Protein AF-A0A952BG04-F1 (afdb_monomer_lite)

pLDDT: mean 82.43, std 11.53, range [41.09, 92.75]

Secondary structure (DSSP, 8-state):
--HHHHHHHHHHHHHHHHH-TT-HHHHHHHHHHHHHTT-HHHHHHHHHHHHHHH---HHHHHHHHHHHHHTT-HHHHHHHHHHHHGGG-

Foldseek 3Di:
DVLVVLVVVLVVLVVVCVVVVPPLVSLQSNLVSCLVVLVLVSSLVSLVVSCVPVNDDPVSLVSNCVSCVSVVVNVVNVVVCCVRVVVVD

Sequence (89 aa):
MWQQKYDQAMPILKNLLRQKPEDYKLIELLADTYSWKNDYDNAILLYKRIIAKTGPSKEIMWKLAEALRYAGKNAEAAEFYNQYLKGTE

Structure (mmCIF, N/CA/C/O backbone):
data_AF-A0A952BG04-F1
#
_entry.id   AF-A0A952BG04-F1
#
loop_
_atom_site.group_PDB
_atom_site.id
_atom_site.type_symbol
_atom_site.label_atom_id
_atom_site.label_alt_id
_atom_site.label_comp_id
_atom_site.label_asym_id
_atom_site.label_entity_id
_atom_site.label_seq_id
_atom_site.pdbx_PDB_ins_code
_atom_site.Cartn_x
_atom_site.Cartn_y
_atom_site.Cartn_z
_atom_site.occupancy
_atom_site.B_iso_or_equiv
_atom_site.auth_seq_id
_atom_site.auth_comp_id
_atom_site.auth_asym_id
_atom_site.auth_atom_id
_atom_site.pdbx_PDB_model_num
ATOM 1 N N . MET A 1 1 ? 14.821 -9.874 11.513 1.00 45.91 1 MET A N 1
ATOM 2 C CA . MET A 1 1 ? 13.583 -10.384 12.156 1.00 45.91 1 MET A CA 1
ATOM 3 C C . MET A 1 1 ? 12.381 -9.463 11.896 1.00 45.91 1 MET A C 1
ATOM 5 O O . MET A 1 1 ? 11.747 -8.999 12.836 1.00 45.91 1 MET A O 1
ATOM 9 N N . TRP A 1 2 ? 12.087 -9.166 10.627 1.00 51.28 2 TRP A N 1
ATOM 10 C CA . TRP A 1 2 ? 10.968 -8.295 10.227 1.00 51.28 2 TRP A CA 1
ATOM 11 C C . TRP A 1 2 ? 9.880 -9.141 9.538 1.00 51.28 2 TRP A C 1
ATOM 13 O O . TRP A 1 2 ? 8.756 -9.169 10.025 1.00 51.28 2 TRP A O 1
ATOM 23 N N . GLN A 1 3 ? 10.246 -9.986 8.562 1.00 57.69 3 GLN A N 1
ATOM 24 C CA . GLN A 1 3 ? 9.354 -10.972 7.910 1.00 57.69 3 GLN A CA 1
ATOM 25 C C . GLN A 1 3 ? 8.442 -11.755 8.872 1.00 57.69 3 GLN A C 1
ATOM 27 O O . GLN A 1 3 ? 7.226 -11.741 8.721 1.00 57.69 3 GLN A O 1
ATOM 32 N N . GLN A 1 4 ? 9.006 -12.381 9.909 1.00 59.66 4 GLN A N 1
ATOM 33 C CA . GLN A 1 4 ? 8.234 -13.243 10.814 1.00 59.66 4 GLN A CA 1
ATOM 34 C C . GLN A 1 4 ? 7.174 -12.481 11.631 1.00 59.66 4 GLN A C 1
ATOM 36 O O . GLN A 1 4 ? 6.142 -13.048 11.982 1.00 59.66 4 GLN A O 1
ATOM 41 N N . LYS A 1 5 ? 7.404 -11.190 11.911 1.00 61.53 5 LYS A N 1
ATOM 42 C CA . LYS A 1 5 ? 6.432 -10.348 12.621 1.00 61.53 5 LYS A CA 1
ATOM 43 C C . LYS A 1 5 ? 5.293 -9.909 11.701 1.00 61.53 5 LYS A C 1
ATOM 45 O O . LYS A 1 5 ? 4.157 -9.844 12.155 1.00 61.53 5 LYS A O 1
ATOM 50 N N . TYR A 1 6 ? 5.574 -9.659 10.423 1.00 67.81 6 TYR A N 1
ATOM 51 C CA . TYR A 1 6 ? 4.564 -9.223 9.457 1.00 67.81 6 TYR A CA 1
ATOM 52 C C . TYR A 1 6 ? 3.636 -10.357 9.007 1.00 67.81 6 TYR A C 1
ATOM 54 O O . TYR A 1 6 ? 2.427 -10.144 8.908 1.00 67.81 6 TYR A O 1
ATOM 62 N N . ASP A 1 7 ? 4.153 -11.580 8.842 1.00 68.00 7 ASP A N 1
ATOM 63 C CA . ASP A 1 7 ? 3.326 -12.750 8.507 1.00 68.00 7 ASP A CA 1
ATOM 64 C C . ASP A 1 7 ? 2.265 -13.053 9.577 1.00 68.00 7 ASP A C 1
ATOM 66 O O . ASP A 1 7 ? 1.119 -13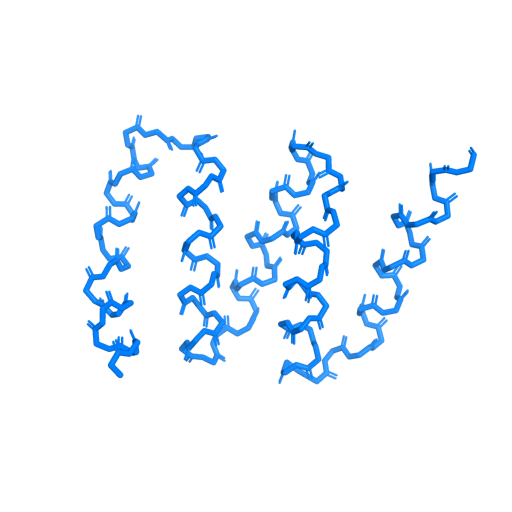.366 9.249 1.00 68.00 7 ASP A O 1
ATOM 70 N N . GLN A 1 8 ? 2.607 -12.884 10.858 1.00 77.06 8 GLN A N 1
ATOM 71 C CA . GLN A 1 8 ? 1.651 -13.033 11.960 1.00 77.06 8 GLN A CA 1
ATOM 72 C C . GLN A 1 8 ? 0.785 -11.784 12.181 1.00 77.06 8 GLN A C 1
ATOM 74 O O . GLN A 1 8 ? -0.350 -11.902 12.644 1.00 77.06 8 GLN A O 1
ATOM 79 N N . ALA 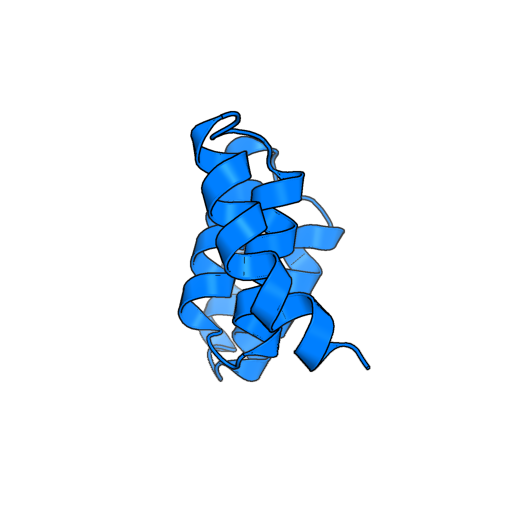A 1 9 ? 1.279 -10.592 11.831 1.00 77.75 9 ALA A N 1
ATOM 80 C CA . ALA A 1 9 ? 0.528 -9.347 11.977 1.00 77.75 9 ALA A CA 1
ATOM 81 C C . ALA A 1 9 ? -0.614 -9.227 10.962 1.00 77.75 9 ALA A C 1
ATOM 83 O O . ALA A 1 9 ? -1.659 -8.681 11.294 1.00 77.75 9 ALA A O 1
ATOM 84 N N . MET A 1 10 ? -0.466 -9.764 9.750 1.00 81.88 10 MET A N 1
ATOM 85 C CA . MET A 1 10 ? -1.469 -9.652 8.686 1.00 81.88 10 MET A CA 1
ATOM 86 C C . MET A 1 10 ? -2.893 -10.103 9.094 1.00 81.88 10 MET A C 1
ATOM 88 O O . MET A 1 10 ? -3.837 -9.333 8.885 1.00 81.88 10 MET A O 1
ATOM 92 N N . PRO A 1 11 ? -3.108 -11.295 9.695 1.00 85.69 11 PRO A N 1
ATOM 93 C CA . PRO A 1 11 ? -4.436 -11.698 10.168 1.00 85.69 11 PRO A CA 1
ATOM 94 C C . PRO A 1 11 ? -4.944 -10.833 11.331 1.00 85.69 11 PRO A C 1
ATOM 96 O O . PRO A 1 11 ? -6.137 -10.530 11.390 1.00 85.69 11 PRO A O 1
ATOM 99 N N . ILE A 1 12 ? -4.051 -10.381 12.217 1.00 86.50 12 ILE A N 1
ATOM 100 C CA . ILE A 1 12 ? -4.398 -9.508 13.349 1.00 86.50 12 ILE A CA 1
ATOM 101 C C . ILE A 1 12 ? -4.869 -8.144 12.833 1.00 86.50 12 ILE A C 1
ATOM 103 O O . ILE A 1 12 ? -5.935 -7.674 13.222 1.00 86.50 12 ILE A O 1
ATOM 107 N N . LEU A 1 13 ? -4.129 -7.549 11.895 1.00 85.62 13 LEU A N 1
ATOM 108 C CA . LEU A 1 13 ? -4.462 -6.285 11.240 1.00 85.62 13 LEU A CA 1
ATOM 109 C C . LEU A 1 13 ? -5.805 -6.370 10.516 1.00 85.62 13 LEU A C 1
ATOM 111 O O . LEU A 1 13 ? -6.636 -5.483 10.679 1.00 85.62 13 LEU A O 1
ATOM 115 N N . LYS A 1 14 ? -6.071 -7.458 9.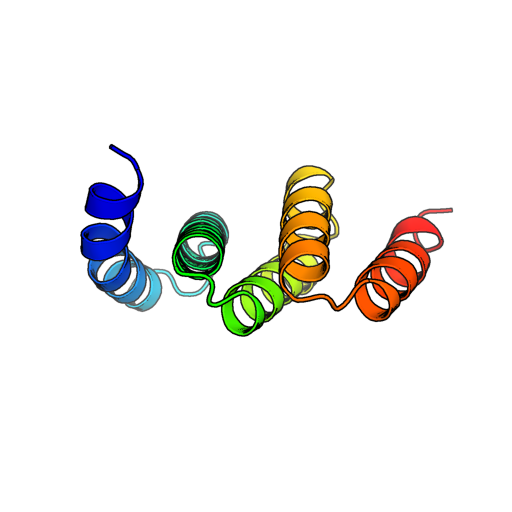780 1.00 85.44 14 LYS A N 1
ATOM 116 C CA . LYS A 1 14 ? -7.375 -7.674 9.129 1.00 85.44 14 LYS A CA 1
ATOM 117 C C . LYS A 1 14 ? -8.518 -7.753 10.143 1.00 85.44 14 LYS A C 1
ATOM 119 O O . LYS A 1 14 ? -9.581 -7.185 9.902 1.00 85.44 14 LYS A O 1
ATOM 124 N N . ASN A 1 15 ? -8.313 -8.420 11.279 1.00 88.62 15 ASN A N 1
ATOM 125 C CA . ASN A 1 15 ? -9.325 -8.489 12.331 1.00 88.62 15 ASN A CA 1
ATOM 126 C C . ASN A 1 15 ? -9.539 -7.137 13.033 1.00 88.62 15 ASN A C 1
ATOM 128 O O . ASN A 1 15 ? -10.669 -6.774 13.349 1.00 88.62 15 ASN A O 1
ATOM 132 N N . LEU A 1 16 ? -8.474 -6.362 13.242 1.00 87.69 16 LEU A N 1
ATOM 133 C CA . LEU A 1 16 ? -8.572 -5.012 13.794 1.00 87.69 16 LEU A CA 1
ATOM 134 C C . LEU A 1 16 ? -9.270 -4.057 12.820 1.00 87.69 16 LEU A C 1
ATOM 136 O O . LEU A 1 16 ? -10.138 -3.300 13.238 1.00 87.69 16 LEU A O 1
ATOM 140 N N . LEU A 1 17 ? -8.985 -4.156 11.520 1.00 85.75 17 LEU A N 1
ATOM 141 C CA . LEU A 1 17 ? -9.668 -3.389 10.475 1.00 85.75 17 LEU A CA 1
ATOM 142 C C . LEU A 1 17 ? -11.159 -3.730 10.365 1.00 85.75 17 LEU A C 1
ATOM 144 O O . LEU A 1 17 ? -11.941 -2.887 9.948 1.00 85.75 17 LEU A O 1
ATOM 148 N N . ARG A 1 18 ? -11.597 -4.929 10.774 1.00 87.06 18 ARG A N 1
ATOM 149 C CA . ARG A 1 18 ? -13.038 -5.224 10.892 1.00 87.06 18 ARG A CA 1
ATOM 150 C C . ARG A 1 18 ? -13.713 -4.409 11.992 1.00 87.06 18 ARG A C 1
ATOM 152 O O . ARG A 1 18 ? -14.883 -4.077 11.856 1.00 87.06 18 ARG A O 1
ATOM 159 N N . GLN A 1 19 ? -12.989 -4.104 13.066 1.00 87.56 19 GLN A N 1
ATOM 160 C CA . GLN A 1 19 ? -13.491 -3.294 14.178 1.00 87.56 19 GLN A CA 1
ATOM 161 C C . GLN A 1 19 ? -13.323 -1.796 13.906 1.00 87.56 19 GLN A C 1
ATOM 163 O O . GLN A 1 19 ? -14.170 -0.997 14.293 1.00 87.56 19 GLN A O 1
ATOM 168 N N . LYS A 1 20 ? -12.233 -1.416 13.230 1.00 85.31 20 LYS A N 1
ATOM 169 C CA . LYS A 1 20 ? -11.914 -0.040 12.844 1.00 85.31 20 LYS A CA 1
ATOM 170 C C . LYS A 1 20 ? -11.530 0.036 11.362 1.00 85.31 20 LYS A C 1
ATOM 172 O O . LYS A 1 20 ? -10.344 0.101 11.038 1.00 85.31 20 LYS A O 1
ATOM 177 N N . PRO A 1 21 ? -12.516 0.041 10.451 1.00 80.19 21 PRO A N 1
ATOM 178 C CA . PRO A 1 21 ? -12.269 0.000 9.006 1.00 80.19 21 PRO A CA 1
ATOM 179 C C . PRO A 1 21 ? -11.618 1.266 8.439 1.00 80.19 21 PRO A C 1
ATOM 181 O O . PRO A 1 21 ? -11.134 1.247 7.308 1.00 80.19 21 PRO A O 1
ATOM 184 N N . GLU A 1 22 ? -11.594 2.347 9.215 1.00 84.56 22 GLU A N 1
ATOM 185 C CA . GLU A 1 22 ? -11.039 3.650 8.832 1.00 84.56 22 GLU A CA 1
ATOM 186 C C . GLU A 1 22 ? -9.763 4.000 9.608 1.00 84.56 22 GLU A C 1
ATOM 188 O O . GLU A 1 22 ? -9.301 5.137 9.574 1.00 84.56 22 GLU A O 1
ATOM 193 N N . ASP A 1 23 ? -9.168 3.038 10.315 1.00 87.88 23 ASP A N 1
ATOM 194 C CA . ASP A 1 23 ? -7.889 3.267 10.980 1.00 87.88 23 ASP A CA 1
ATOM 195 C C . ASP A 1 23 ? -6.750 3.210 9.953 1.00 87.88 23 ASP A C 1
ATOM 197 O O . ASP A 1 23 ? -6.202 2.152 9.633 1.00 87.88 23 ASP A O 1
ATOM 201 N N . TYR A 1 24 ? -6.410 4.374 9.401 1.00 86.88 24 TYR A N 1
ATOM 202 C CA . TYR A 1 24 ? -5.411 4.504 8.342 1.00 86.88 24 TYR A CA 1
ATOM 203 C C . TYR A 1 24 ? -4.025 4.005 8.752 1.00 86.88 24 TYR A C 1
ATOM 205 O O . TYR A 1 24 ? -3.301 3.516 7.892 1.00 86.88 24 TYR A O 1
ATOM 213 N N . LYS A 1 25 ? -3.686 4.026 10.049 1.00 86.50 25 LYS A N 1
ATOM 214 C CA . LYS A 1 25 ? -2.442 3.426 10.555 1.00 86.50 25 LYS A CA 1
ATOM 215 C C . LYS A 1 25 ? -2.444 1.909 10.409 1.00 86.50 25 LYS A C 1
ATOM 217 O O . LYS A 1 25 ? -1.420 1.325 10.069 1.00 86.50 25 LYS A O 1
ATOM 222 N N . LEU A 1 26 ? -3.582 1.253 10.640 1.00 89.25 26 LEU A N 1
ATOM 223 C CA . LEU A 1 26 ? -3.708 -0.190 10.413 1.00 89.25 26 LEU A CA 1
ATOM 224 C C . LEU A 1 26 ? -3.681 -0.530 8.920 1.00 89.25 26 LEU A C 1
ATOM 226 O O . LEU A 1 26 ? -3.088 -1.537 8.533 1.00 89.25 26 LEU A O 1
ATOM 230 N N . ILE A 1 27 ? -4.302 0.310 8.085 1.00 89.94 27 ILE A N 1
ATOM 231 C CA . ILE A 1 27 ? -4.255 0.175 6.621 1.00 89.94 27 ILE A CA 1
ATOM 232 C C . ILE A 1 27 ? -2.812 0.326 6.124 1.00 89.94 27 ILE A C 1
ATOM 234 O O . ILE A 1 27 ? -2.380 -0.452 5.277 1.00 89.94 27 ILE A O 1
ATOM 238 N N . GLU A 1 28 ? -2.060 1.276 6.679 1.00 90.94 28 GLU A N 1
ATOM 239 C CA . GLU A 1 28 ? -0.651 1.508 6.364 1.00 90.94 28 GLU A CA 1
ATOM 240 C C . GLU A 1 28 ? 0.204 0.305 6.754 1.00 90.94 28 GLU A C 1
ATOM 242 O O . GLU A 1 28 ? 0.914 -0.236 5.914 1.00 90.94 28 GLU A O 1
ATOM 247 N N . LEU A 1 29 ? 0.058 -0.194 7.986 1.00 89.19 29 LEU A N 1
ATOM 248 C CA . LEU A 1 29 ? 0.785 -1.379 8.445 1.00 89.19 29 LEU A CA 1
ATOM 249 C C . LEU A 1 29 ? 0.501 -2.607 7.570 1.00 89.19 29 LEU A C 1
ATOM 251 O O . LEU A 1 29 ? 1.382 -3.439 7.336 1.00 89.19 29 LEU A O 1
ATOM 255 N N . LEU A 1 30 ? -0.739 -2.738 7.092 1.00 90.31 30 LEU A N 1
ATOM 256 C CA . LEU A 1 30 ? -1.127 -3.798 6.173 1.00 90.31 30 LEU A CA 1
ATOM 257 C C . LEU A 1 30 ? -0.483 -3.600 4.791 1.00 90.31 30 LEU A C 1
ATOM 259 O O . LEU A 1 30 ? -0.019 -4.573 4.202 1.00 90.31 30 LEU A O 1
ATOM 263 N N . ALA A 1 31 ? -0.413 -2.363 4.296 1.00 91.69 31 ALA A N 1
ATOM 264 C CA . ALA A 1 31 ? 0.255 -2.016 3.044 1.00 91.69 31 ALA A CA 1
ATOM 265 C C . ALA A 1 31 ? 1.762 -2.298 3.099 1.00 91.69 31 ALA A C 1
ATOM 267 O O . ALA A 1 31 ? 2.294 -2.953 2.204 1.00 91.69 31 ALA A O 1
ATOM 268 N N . ASP A 1 32 ? 2.430 -1.893 4.182 1.00 90.38 32 ASP A N 1
ATOM 269 C CA . ASP A 1 32 ? 3.825 -2.241 4.450 1.00 90.38 32 ASP A CA 1
ATOM 270 C C . ASP A 1 32 ? 3.997 -3.758 4.432 1.00 90.38 32 ASP A C 1
ATOM 272 O O . ASP A 1 32 ? 4.857 -4.274 3.726 1.00 90.38 32 ASP A O 1
ATOM 276 N N . THR A 1 33 ? 3.132 -4.489 5.143 1.00 89.75 33 THR A N 1
ATOM 277 C CA . THR A 1 33 ? 3.171 -5.958 5.181 1.00 89.75 33 THR A CA 1
ATOM 278 C C . THR A 1 33 ? 3.090 -6.569 3.780 1.00 89.75 33 THR A C 1
ATOM 280 O O . THR A 1 33 ? 3.870 -7.465 3.467 1.00 89.75 33 THR A O 1
ATOM 283 N N . TYR A 1 34 ? 2.194 -6.080 2.918 1.00 90.62 34 TYR A N 1
ATOM 284 C CA . TYR A 1 34 ? 2.117 -6.537 1.528 1.00 90.62 34 TYR A CA 1
ATOM 285 C C . TYR A 1 34 ? 3.397 -6.215 0.743 1.00 90.62 34 TYR A C 1
ATOM 287 O O . TYR A 1 34 ? 3.928 -7.100 0.073 1.00 90.62 34 TYR A O 1
ATOM 295 N N . SER A 1 35 ? 3.959 -5.013 0.909 1.00 89.56 35 SER A N 1
ATOM 296 C CA . SER A 1 35 ? 5.230 -4.617 0.284 1.00 89.56 35 SER A CA 1
ATOM 297 C C . SER A 1 35 ? 6.377 -5.553 0.692 1.00 89.56 35 SER A C 1
ATOM 299 O O . SER A 1 35 ? 7.112 -6.061 -0.153 1.00 89.56 35 SER A O 1
ATOM 301 N N . TRP A 1 36 ? 6.473 -5.889 1.983 1.00 86.25 36 TRP A N 1
ATOM 302 C CA . TRP A 1 36 ? 7.461 -6.839 2.510 1.00 86.25 36 TRP A CA 1
ATOM 303 C C . TRP A 1 36 ? 7.294 -8.262 1.968 1.00 86.25 36 TRP A C 1
ATOM 305 O O . TRP A 1 36 ? 8.274 -9.002 1.871 1.00 86.25 36 TRP A O 1
ATOM 315 N N . LYS A 1 37 ? 6.068 -8.657 1.612 1.00 87.38 37 LYS A N 1
ATOM 316 C CA . LYS A 1 37 ? 5.769 -9.960 1.001 1.00 87.38 37 LYS A CA 1
ATOM 317 C C . LYS A 1 37 ? 5.977 -9.977 -0.517 1.00 87.38 37 LYS A C 1
ATOM 319 O O . LYS A 1 37 ? 5.691 -10.997 -1.138 1.00 87.38 37 LYS A O 1
ATOM 324 N N . ASN A 1 38 ? 6.525 -8.904 -1.093 1.00 88.44 38 ASN A N 1
ATOM 325 C CA . ASN A 1 38 ? 6.652 -8.666 -2.536 1.00 88.44 38 ASN A CA 1
ATOM 326 C C . ASN A 1 38 ? 5.302 -8.537 -3.260 1.00 88.44 38 ASN A C 1
ATOM 328 O O . ASN A 1 38 ? 5.240 -8.585 -4.486 1.00 88.44 38 ASN A O 1
ATOM 332 N N . ASP A 1 39 ? 4.216 -8.355 -2.510 1.00 90.69 39 ASP A N 1
ATOM 333 C CA . ASP A 1 39 ? 2.880 -8.120 -3.045 1.00 90.69 39 ASP A CA 1
ATOM 334 C C . ASP A 1 39 ? 2.662 -6.609 -3.191 1.00 90.69 39 ASP A C 1
ATOM 336 O O . ASP A 1 39 ? 1.891 -5.958 -2.4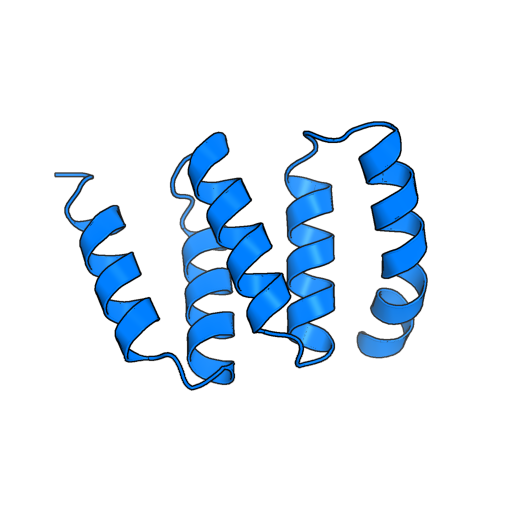77 1.00 90.69 39 ASP A O 1
ATOM 340 N N . TYR A 1 40 ? 3.451 -6.018 -4.085 1.00 91.62 40 TYR A N 1
ATOM 341 C CA . TYR A 1 40 ? 3.493 -4.572 -4.252 1.00 91.62 40 TYR A CA 1
ATOM 342 C C . TYR A 1 40 ? 2.167 -4.020 -4.783 1.00 91.62 40 TYR A C 1
ATOM 344 O O . TYR A 1 40 ? 1.769 -2.932 -4.378 1.00 91.62 40 TYR A O 1
ATOM 352 N N . ASP A 1 41 ? 1.438 -4.767 -5.617 1.00 90.25 41 ASP A N 1
ATOM 353 C CA . ASP A 1 41 ? 0.130 -4.356 -6.140 1.00 90.25 41 ASP A CA 1
ATOM 354 C C . ASP A 1 41 ? -0.885 -4.076 -5.022 1.00 90.25 41 ASP A C 1
ATOM 356 O O . ASP A 1 41 ? -1.527 -3.020 -5.009 1.00 90.25 41 ASP A O 1
ATOM 360 N N . ASN A 1 42 ? -0.986 -4.973 -4.034 1.00 90.88 42 ASN A N 1
ATOM 361 C CA . ASN A 1 42 ? -1.859 -4.758 -2.881 1.00 90.88 42 ASN A CA 1
ATOM 362 C C . ASN A 1 42 ? -1.367 -3.608 -1.989 1.00 90.88 42 ASN A C 1
ATOM 364 O O . ASN A 1 42 ? -2.182 -2.816 -1.506 1.00 90.88 42 ASN A O 1
ATOM 368 N N . ALA A 1 43 ? -0.051 -3.467 -1.803 1.00 92.75 43 ALA A N 1
ATOM 369 C CA . ALA A 1 43 ? 0.524 -2.353 -1.048 1.00 92.75 43 ALA A CA 1
ATOM 370 C C . ALA A 1 43 ? 0.167 -0.995 -1.678 1.00 92.75 43 ALA A C 1
ATOM 372 O O . ALA A 1 43 ? -0.329 -0.094 -0.998 1.00 92.75 43 ALA A O 1
ATOM 373 N N . ILE A 1 44 ? 0.338 -0.877 -2.998 1.00 91.88 44 ILE A N 1
ATOM 374 C CA . ILE A 1 44 ? 0.026 0.317 -3.793 1.00 91.88 44 ILE A CA 1
ATOM 375 C C . ILE A 1 44 ? -1.443 0.714 -3.623 1.00 91.88 44 ILE A C 1
ATOM 377 O O . ILE A 1 44 ? -1.738 1.885 -3.373 1.00 91.88 44 ILE A O 1
ATOM 381 N N . LEU A 1 45 ? -2.372 -0.244 -3.727 1.00 91.69 45 LEU A N 1
ATOM 382 C CA . LEU A 1 45 ? -3.808 0.014 -3.571 1.00 91.69 45 LEU A CA 1
ATOM 383 C C . LEU A 1 45 ? -4.147 0.595 -2.194 1.00 91.69 45 LEU A C 1
ATOM 385 O O . LEU A 1 45 ? -4.925 1.548 -2.091 1.00 91.69 45 LEU A O 1
ATOM 389 N N . LEU A 1 46 ? -3.552 0.048 -1.134 1.00 91.81 46 LEU A N 1
ATOM 390 C CA . LEU A 1 46 ? -3.796 0.504 0.231 1.00 91.81 46 LEU A CA 1
ATOM 391 C C . LEU A 1 46 ? -3.189 1.887 0.489 1.00 91.81 46 LEU A C 1
ATOM 393 O O . LEU A 1 46 ? -3.874 2.743 1.048 1.00 91.81 46 LEU A O 1
ATOM 397 N N . TYR A 1 47 ? -1.969 2.154 0.017 1.00 92.06 47 TYR A N 1
ATOM 398 C CA . TYR A 1 47 ? -1.365 3.486 0.122 1.00 92.06 47 TYR A CA 1
ATOM 399 C C . TYR A 1 47 ? -2.163 4.551 -0.636 1.00 92.06 47 TYR A C 1
ATOM 401 O O . TYR A 1 47 ? -2.428 5.622 -0.088 1.00 92.06 47 TYR A O 1
ATOM 409 N N . LYS A 1 48 ? -2.628 4.250 -1.858 1.00 89.56 48 LYS A N 1
ATOM 410 C CA . LYS A 1 48 ? -3.514 5.148 -2.622 1.00 89.56 48 LYS A CA 1
ATOM 411 C C . LYS A 1 48 ? -4.809 5.438 -1.857 1.00 89.56 48 LYS A C 1
ATOM 413 O O . LYS A 1 48 ? -5.254 6.584 -1.815 1.00 89.56 48 LYS A O 1
ATOM 418 N N . ARG A 1 49 ? -5.394 4.427 -1.202 1.00 89.62 49 ARG A N 1
ATOM 419 C CA . ARG A 1 49 ? -6.598 4.594 -0.373 1.00 89.62 49 ARG A CA 1
ATOM 420 C C . ARG A 1 49 ? -6.361 5.510 0.828 1.00 89.62 49 ARG A C 1
ATOM 422 O O . ARG A 1 49 ? -7.239 6.311 1.135 1.00 89.62 49 ARG A O 1
ATOM 429 N N . ILE A 1 50 ? -5.205 5.398 1.487 1.00 89.81 50 ILE A N 1
ATOM 430 C CA . ILE A 1 50 ? -4.824 6.294 2.587 1.00 89.81 50 ILE A CA 1
ATOM 431 C C . ILE A 1 50 ? -4.739 7.726 2.063 1.00 89.81 50 ILE A C 1
ATOM 433 O O . ILE A 1 50 ? -5.455 8.585 2.562 1.00 89.81 50 ILE A O 1
ATOM 437 N N . ILE A 1 51 ? -3.978 7.965 0.990 1.00 88.19 51 ILE A N 1
ATOM 438 C CA . ILE A 1 51 ? -3.814 9.303 0.398 1.00 88.19 51 ILE A CA 1
ATOM 439 C C . ILE A 1 51 ? -5.162 9.921 0.002 1.00 88.19 51 ILE A C 1
ATOM 441 O O . ILE A 1 51 ? -5.403 11.096 0.263 1.00 88.19 51 ILE A O 1
ATOM 445 N N . ALA A 1 52 ? -6.072 9.133 -0.573 1.00 86.44 52 ALA A N 1
ATOM 446 C CA . ALA A 1 52 ? -7.399 9.605 -0.963 1.00 86.44 52 ALA A CA 1
ATOM 447 C C . ALA A 1 52 ? -8.291 10.026 0.222 1.00 86.44 52 ALA A C 1
ATOM 449 O O . ALA A 1 52 ? -9.286 10.718 0.018 1.00 86.44 52 ALA A O 1
ATOM 450 N N . LYS A 1 53 ? -7.979 9.588 1.448 1.00 87.06 53 LYS A N 1
ATOM 451 C CA . LYS A 1 53 ? -8.797 9.833 2.644 1.00 87.06 53 LYS A CA 1
ATOM 452 C C . LYS A 1 53 ? -8.144 10.768 3.652 1.00 87.06 53 LYS A C 1
ATOM 454 O O . LYS A 1 53 ? -8.822 11.631 4.195 1.00 87.06 53 LYS A O 1
ATOM 459 N N . THR A 1 54 ? -6.850 10.603 3.898 1.00 85.00 54 THR A N 1
ATOM 460 C CA . THR A 1 54 ? -6.069 11.440 4.817 1.00 85.00 54 THR A CA 1
ATOM 461 C C . THR A 1 54 ? -5.429 12.634 4.118 1.00 85.00 54 THR A C 1
ATOM 463 O O . THR A 1 54 ? -4.917 13.524 4.786 1.00 85.00 54 THR A O 1
ATOM 466 N N . GLY A 1 55 ? -5.425 12.640 2.783 1.00 84.38 55 GLY A N 1
ATOM 467 C CA . GLY A 1 55 ? -4.648 13.569 1.975 1.00 84.38 55 GLY A CA 1
ATOM 468 C C . GLY A 1 55 ? -3.223 13.067 1.702 1.00 84.38 55 GLY A C 1
ATOM 469 O O . GLY A 1 55 ? -2.762 12.096 2.319 1.00 84.38 55 GLY A O 1
ATOM 470 N N . PRO A 1 56 ? -2.515 13.712 0.759 1.00 82.12 56 PRO A N 1
ATOM 471 C CA . PRO A 1 56 ? -1.139 13.374 0.421 1.00 82.12 56 PRO A CA 1
ATOM 472 C C . PRO A 1 56 ? -0.212 13.675 1.602 1.00 82.12 56 PRO A C 1
ATOM 474 O O . PRO A 1 56 ? 0.069 14.825 1.927 1.00 82.12 56 PRO A O 1
ATOM 477 N N . SER A 1 57 ? 0.278 12.617 2.246 1.00 84.62 57 SER A N 1
ATOM 478 C CA . SER A 1 57 ? 1.333 12.704 3.255 1.00 84.62 57 SER A CA 1
ATOM 479 C C . SER A 1 57 ? 2.668 12.313 2.638 1.00 84.62 57 SER A C 1
ATOM 481 O O . SER A 1 57 ? 2.759 11.316 1.918 1.00 84.62 57 SER A O 1
ATOM 483 N N . LYS A 1 58 ? 3.721 13.066 2.964 1.00 83.00 58 LYS A N 1
ATOM 484 C CA . LYS A 1 58 ? 5.083 12.834 2.461 1.00 83.00 58 LYS A CA 1
ATOM 485 C C . LYS A 1 58 ? 5.574 11.412 2.761 1.00 83.00 58 LYS A C 1
ATOM 487 O O . LYS A 1 58 ? 6.235 10.806 1.924 1.00 83.00 58 LYS A O 1
ATOM 492 N N . GLU A 1 59 ? 5.196 10.876 3.921 1.00 86.38 59 GLU A N 1
ATOM 493 C CA . GLU A 1 59 ? 5.528 9.514 4.353 1.00 86.38 59 GLU A CA 1
ATOM 494 C C . GLU A 1 59 ? 4.858 8.455 3.467 1.00 86.38 59 GLU A C 1
ATOM 496 O O . GLU A 1 59 ? 5.534 7.602 2.893 1.00 86.38 59 GLU A O 1
ATOM 501 N N . ILE A 1 60 ? 3.541 8.556 3.268 1.00 88.88 60 ILE A N 1
ATOM 502 C CA . ILE A 1 60 ? 2.782 7.596 2.454 1.00 88.88 60 ILE A CA 1
ATOM 503 C C . ILE A 1 60 ? 3.159 7.696 0.973 1.00 88.88 60 ILE A C 1
ATOM 505 O O . ILE A 1 60 ? 3.256 6.677 0.294 1.00 88.88 60 ILE A O 1
ATOM 509 N N . MET A 1 61 ? 3.422 8.904 0.465 1.00 86.25 61 MET A N 1
ATOM 510 C CA . MET A 1 61 ? 3.898 9.098 -0.908 1.00 86.25 61 MET A CA 1
ATOM 511 C C . MET A 1 61 ? 5.258 8.438 -1.133 1.00 86.25 61 MET A C 1
ATOM 513 O O . MET A 1 61 ? 5.459 7.812 -2.170 1.00 86.25 61 MET A O 1
ATOM 517 N N . TRP A 1 62 ? 6.173 8.536 -0.164 1.00 87.00 62 TRP A N 1
ATOM 518 C CA . TRP A 1 62 ? 7.469 7.868 -0.245 1.00 87.00 62 TRP A CA 1
ATOM 519 C C . TRP A 1 62 ? 7.321 6.340 -0.247 1.00 87.00 62 TRP A C 1
ATOM 521 O O . TRP A 1 62 ? 7.884 5.673 -1.115 1.00 87.00 62 TRP A O 1
ATOM 531 N N . LYS A 1 63 ? 6.489 5.788 0.645 1.00 89.94 63 LYS A N 1
ATOM 532 C CA . LYS A 1 63 ? 6.203 4.344 0.6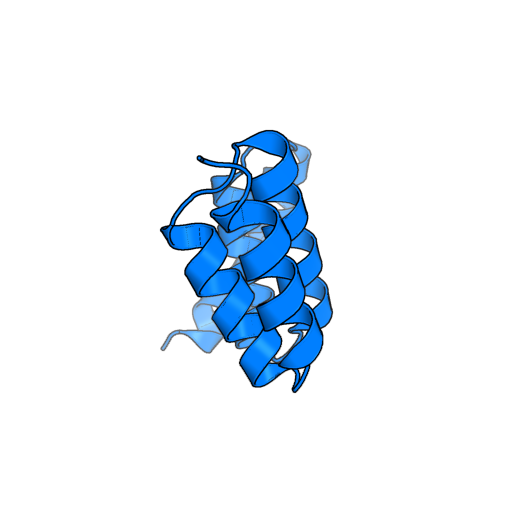93 1.00 89.94 63 LYS A CA 1
ATOM 533 C C . LYS A 1 63 ? 5.543 3.823 -0.584 1.00 89.94 63 LYS A C 1
ATOM 535 O O . LYS A 1 63 ? 5.912 2.765 -1.089 1.00 89.94 63 LYS A O 1
ATOM 540 N N . LEU A 1 64 ? 4.595 4.577 -1.136 1.00 90.44 64 LEU A N 1
ATOM 541 C CA . LEU A 1 64 ? 3.945 4.256 -2.404 1.00 90.44 64 LEU A CA 1
ATOM 542 C C . LEU A 1 64 ? 4.939 4.275 -3.569 1.00 90.44 64 LEU A C 1
ATOM 544 O O . LEU A 1 64 ? 4.928 3.366 -4.396 1.00 90.44 64 LEU A O 1
ATOM 548 N N . ALA A 1 65 ? 5.804 5.287 -3.632 1.00 88.56 65 ALA A N 1
ATOM 549 C CA . ALA A 1 65 ? 6.838 5.383 -4.652 1.00 88.56 65 ALA A CA 1
ATOM 550 C C . ALA A 1 65 ? 7.823 4.216 -4.578 1.00 88.56 65 ALA A C 1
ATOM 552 O O . ALA A 1 65 ? 8.195 3.652 -5.605 1.00 88.56 65 ALA A O 1
ATOM 553 N N . GLU A 1 66 ? 8.214 3.826 -3.367 1.00 89.94 66 GLU A N 1
ATOM 554 C CA . GLU A 1 66 ? 9.065 2.667 -3.147 1.00 89.94 66 GLU A CA 1
ATOM 555 C C . GLU A 1 66 ? 8.377 1.370 -3.602 1.00 89.94 66 GLU A C 1
ATOM 557 O O . GLU A 1 66 ? 8.968 0.602 -4.363 1.00 89.94 66 GLU A O 1
ATOM 562 N N . ALA A 1 67 ? 7.109 1.164 -3.231 1.00 91.19 67 ALA A N 1
ATOM 563 C CA . ALA A 1 67 ? 6.327 0.013 -3.675 1.00 91.19 67 ALA A CA 1
ATOM 564 C C . ALA A 1 67 ? 6.176 -0.031 -5.207 1.00 91.19 67 ALA A C 1
ATOM 566 O O . ALA A 1 67 ? 6.359 -1.083 -5.813 1.00 91.19 67 ALA A O 1
ATOM 567 N N . LEU A 1 68 ? 5.912 1.109 -5.856 1.00 89.88 68 LEU A N 1
ATOM 568 C CA . LEU A 1 68 ? 5.839 1.207 -7.318 1.00 89.88 68 LEU A CA 1
ATOM 569 C C . LEU A 1 68 ? 7.187 0.917 -7.982 1.00 89.88 68 LEU A C 1
ATOM 571 O O . LEU A 1 68 ? 7.227 0.232 -9.004 1.00 89.88 68 LEU A O 1
ATOM 575 N N . ARG A 1 69 ? 8.292 1.385 -7.390 1.00 89.00 69 ARG A N 1
ATOM 576 C CA . ARG A 1 69 ? 9.645 1.106 -7.881 1.00 89.00 69 ARG A CA 1
ATOM 577 C C . ARG A 1 69 ? 9.952 -0.386 -7.829 1.00 89.00 69 ARG A C 1
ATOM 579 O O . ARG A 1 69 ? 10.439 -0.937 -8.813 1.00 89.00 69 ARG A O 1
ATOM 586 N N . TYR A 1 70 ? 9.647 -1.045 -6.712 1.00 88.81 70 TYR A N 1
ATOM 587 C CA . TYR A 1 70 ? 9.846 -2.489 -6.578 1.00 88.81 70 TYR A CA 1
ATOM 588 C C . TYR A 1 70 ? 8.894 -3.309 -7.457 1.00 88.81 70 TYR A C 1
ATOM 590 O O . TYR A 1 70 ? 9.293 -4.350 -7.968 1.00 88.81 70 TYR A O 1
ATOM 598 N N . ALA A 1 71 ? 7.685 -2.806 -7.721 1.00 89.44 71 ALA A N 1
ATOM 599 C CA . 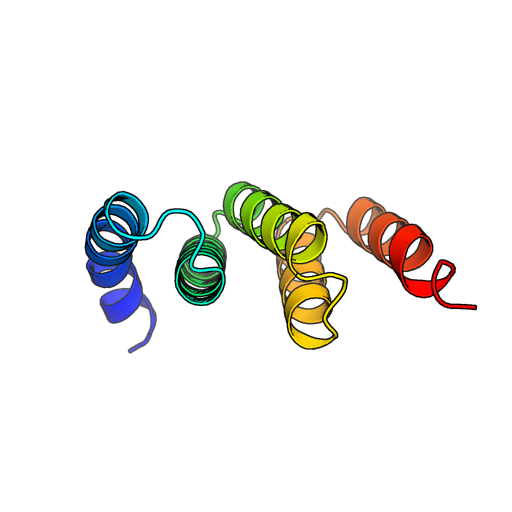ALA A 1 71 ? 6.762 -3.390 -8.694 1.00 89.44 71 ALA A CA 1
ATOM 600 C C . ALA A 1 71 ? 7.211 -3.211 -10.161 1.00 89.44 71 ALA A C 1
ATOM 602 O O . ALA A 1 71 ? 6.551 -3.718 -11.064 1.00 89.44 71 ALA A O 1
ATOM 603 N N . GLY A 1 72 ? 8.273 -2.438 -10.430 1.00 89.19 72 GLY A N 1
ATOM 604 C CA . GLY A 1 72 ? 8.692 -2.061 -11.786 1.00 89.19 72 GLY A CA 1
ATOM 605 C C . GLY A 1 72 ? 7.793 -1.009 -12.452 1.00 89.19 72 GLY A C 1
ATOM 606 O O . GLY A 1 72 ? 8.010 -0.636 -13.605 1.00 89.19 72 GLY A O 1
ATOM 607 N N . LYS A 1 73 ? 6.811 -0.472 -11.724 1.00 88.00 73 LYS A N 1
ATOM 608 C CA . LYS A 1 73 ? 5.809 0.503 -12.179 1.00 88.00 73 LYS A CA 1
ATOM 609 C C . LYS A 1 73 ? 6.316 1.943 -12.045 1.00 88.00 73 LYS A C 1
ATOM 611 O O . LYS A 1 73 ? 5.633 2.826 -11.529 1.00 88.00 73 LYS A O 1
ATOM 616 N N . ASN A 1 74 ? 7.530 2.193 -12.533 1.00 80.75 74 ASN A N 1
ATOM 617 C CA . ASN A 1 74 ? 8.187 3.502 -12.430 1.00 80.75 74 ASN A CA 1
ATOM 618 C C . ASN A 1 74 ? 7.405 4.618 -13.145 1.00 80.75 74 ASN A C 1
ATOM 620 O O . ASN A 1 74 ? 7.388 5.754 -12.674 1.00 80.75 74 ASN A O 1
ATOM 624 N N . ALA A 1 75 ? 6.731 4.292 -14.253 1.00 83.12 75 ALA A N 1
ATOM 625 C CA . ALA A 1 75 ? 5.885 5.238 -14.979 1.00 83.12 75 ALA A CA 1
ATOM 626 C C . ALA A 1 75 ? 4.682 5.692 -14.133 1.00 83.12 75 ALA A C 1
ATOM 628 O O . ALA A 1 75 ? 4.461 6.891 -13.979 1.00 83.12 75 ALA A O 1
ATOM 629 N N . GLU A 1 76 ? 3.972 4.750 -13.498 1.00 82.12 76 GLU A N 1
ATOM 630 C CA . GLU A 1 76 ? 2.859 5.070 -12.594 1.00 82.12 76 GLU A CA 1
ATOM 631 C C . GLU A 1 76 ? 3.323 5.890 -11.382 1.00 82.12 76 GLU A C 1
ATOM 633 O O . GLU A 1 76 ? 2.600 6.779 -10.940 1.00 82.12 76 GLU A O 1
ATOM 638 N N . ALA A 1 77 ? 4.526 5.637 -10.851 1.00 80.25 77 ALA A N 1
ATOM 639 C CA . ALA A 1 77 ? 5.088 6.444 -9.764 1.00 80.25 77 ALA A CA 1
ATOM 640 C C . ALA A 1 77 ? 5.301 7.901 -10.175 1.00 80.25 77 ALA A C 1
ATOM 642 O O . ALA A 1 77 ? 4.949 8.809 -9.422 1.00 80.25 77 ALA A O 1
ATOM 643 N N . ALA A 1 78 ? 5.858 8.129 -11.365 1.00 79.56 78 ALA A N 1
ATOM 644 C CA . ALA A 1 78 ? 6.113 9.469 -11.878 1.00 79.56 78 ALA A CA 1
ATOM 645 C C . ALA A 1 78 ? 4.813 10.230 -12.180 1.00 79.56 78 ALA A C 1
ATOM 647 O O . ALA A 1 78 ? 4.709 11.417 -11.863 1.00 79.56 78 ALA A O 1
ATOM 648 N N . GLU A 1 79 ? 3.809 9.561 -12.751 1.00 82.06 79 GLU A N 1
ATOM 649 C CA . GLU A 1 79 ? 2.486 10.160 -12.956 1.00 82.06 79 GLU A CA 1
ATOM 650 C C . GLU A 1 79 ? 1.804 10.486 -11.631 1.00 82.06 79 GLU A C 1
ATOM 652 O O . GLU A 1 79 ? 1.315 11.599 -11.451 1.00 82.06 79 GLU A O 1
ATOM 657 N N . PHE A 1 80 ? 1.839 9.559 -10.672 1.00 77.25 80 PHE A N 1
ATOM 658 C CA . PHE A 1 80 ? 1.256 9.774 -9.354 1.00 77.25 80 PHE A CA 1
ATOM 659 C C . PHE A 1 80 ? 1.923 10.954 -8.634 1.00 77.25 80 PHE A C 1
ATOM 661 O O . PHE A 1 80 ? 1.240 11.824 -8.097 1.00 77.25 80 PHE A O 1
ATOM 668 N N . TYR A 1 81 ? 3.254 11.045 -8.671 1.00 73.56 81 TYR A N 1
ATOM 669 C CA . TYR A 1 81 ? 3.960 12.203 -8.131 1.00 73.56 81 TYR A CA 1
ATOM 670 C C . TYR A 1 81 ? 3.551 13.501 -8.818 1.00 73.56 81 TYR A C 1
ATOM 672 O O . TYR A 1 81 ? 3.277 14.473 -8.123 1.00 73.56 81 TYR A O 1
ATOM 680 N N . ASN A 1 82 ? 3.464 13.530 -10.150 1.00 76.00 82 ASN A N 1
ATOM 681 C CA . ASN A 1 82 ? 3.031 14.728 -10.869 1.00 76.00 82 ASN A CA 1
ATOM 682 C C . ASN A 1 82 ? 1.605 15.140 -10.494 1.00 76.00 82 ASN A C 1
ATOM 684 O O . ASN A 1 82 ? 1.359 16.319 -10.270 1.00 76.00 82 ASN A O 1
ATOM 688 N N . GLN A 1 83 ? 0.685 14.183 -10.389 1.00 74.62 83 GLN A N 1
ATOM 689 C CA . GLN A 1 83 ? -0.721 14.457 -10.107 1.00 74.62 83 GLN A CA 1
ATOM 690 C C . GLN A 1 83 ? -0.934 15.022 -8.694 1.00 74.62 83 GLN A C 1
ATOM 692 O O . GLN A 1 83 ? -1.759 15.913 -8.512 1.00 74.62 83 GLN A O 1
ATOM 697 N N . TYR A 1 84 ? -0.170 14.542 -7.707 1.00 69.12 84 TYR A N 1
ATOM 698 C CA . TYR A 1 84 ? -0.330 14.941 -6.305 1.00 69.12 84 TYR A CA 1
ATOM 699 C C . TYR A 1 84 ? 0.635 16.048 -5.841 1.00 69.12 84 TYR A C 1
ATOM 701 O O . TYR A 1 84 ? 0.277 16.776 -4.922 1.00 69.12 84 TYR A O 1
ATOM 709 N N . LEU A 1 85 ? 1.822 16.215 -6.449 1.00 64.81 85 LEU A N 1
ATOM 710 C CA . LEU A 1 85 ? 2.757 17.309 -6.117 1.00 64.81 85 LEU A CA 1
ATOM 711 C C . LEU A 1 85 ? 2.456 18.614 -6.863 1.00 64.81 85 LEU A C 1
ATOM 713 O O . LEU A 1 85 ? 2.629 19.679 -6.279 1.00 64.81 85 LEU A O 1
ATOM 717 N N . LYS A 1 86 ? 2.003 18.569 -8.127 1.00 61.28 86 LYS A N 1
ATOM 718 C CA . LYS A 1 86 ? 1.591 19.801 -8.835 1.00 61.28 86 LYS A CA 1
ATOM 719 C C . LYS A 1 86 ? 0.242 20.337 -8.366 1.00 61.28 86 LYS A C 1
ATOM 721 O O . LYS A 1 86 ? -0.049 21.507 -8.551 1.00 61.28 86 LYS A O 1
ATOM 726 N N . GLY A 1 87 ? -0.593 19.494 -7.757 1.00 53.62 87 GLY A N 1
ATOM 727 C CA . GLY A 1 87 ? -1.881 19.919 -7.202 1.00 53.62 87 GLY A CA 1
ATOM 728 C C . GLY A 1 87 ? -1.779 20.740 -5.911 1.00 53.62 87 GLY A C 1
ATOM 729 O O . GLY A 1 87 ? -2.807 21.181 -5.411 1.00 53.62 87 GLY A O 1
ATOM 730 N N . THR A 1 88 ? -0.575 20.912 -5.353 1.00 47.62 88 THR A N 1
ATOM 731 C CA . THR A 1 88 ? -0.319 21.681 -4.121 1.00 47.62 88 THR A CA 1
ATOM 732 C C . THR A 1 88 ? 0.315 23.060 -4.361 1.00 47.62 88 THR A C 1
ATOM 734 O O . THR A 1 88 ? 0.881 23.618 -3.423 1.00 47.62 88 THR A O 1
ATOM 737 N N . GLU A 1 89 ? 0.250 23.594 -5.586 1.00 41.09 89 GLU A N 1
ATOM 738 C CA . GLU A 1 89 ? 0.651 24.982 -5.907 1.00 41.09 89 GLU A CA 1
ATOM 739 C C . GLU A 1 89 ? -0.421 26.015 -5.528 1.00 41.09 89 GLU A C 1
ATOM 741 O O . GLU A 1 89 ? -1.623 25.753 -5.766 1.00 41.09 89 GLU A O 1
#

Radius of gyration: 13.32 Å; chains: 1; bounding box: 27×38×29 Å